Protein AF-A0A3P3R044-F1 (afdb_monomer_lite)

Organism: NCBI:txid2490855

Radius of gyration: 15.65 Å; chains: 1; bounding box: 38×31×40 Å

Foldseek 3Di:
DADDPVLLVVLVVLLVVLVVCLVVVVNVVSVVSLVVSQVSPPPGLLQHPVSLVSLVVQLVSCVVVLNLVSVVVSLVSNVSSCVNVVPQVLVSLQSVLVSCVSVVVLVSSLVSVVVSLVPPVRNCVSCPPDDVVSVVSNVVVD

Sequence (142 aa):
MLLDEERYASVIEYGKDAVIKINEGNLKEGFEIADKGWDAFPESGANWNQGYGYAKNFFKKALENNDLVNAKIWLERMTENNDNLHLFDEELEHMKAKYAYENGELDKAFEIWRKLVKIKAVSYRYFDNDDPKYKEFYKSRK

Secondary structure (DSSP, 8-state):
----HHHHHHHHHHHHHHHHHHHTT-HHHHHHHHHHHHHTSTT-GGGSHHHHHHHHHHHHHHHHTT-HHHHHHHHHHHHHHHHHH-S-HHHHHHHHHHHHHHTT-HHHHHHHHHHHTTSTTTTTHHHHTS-HHHHHHHHHT-

Structure (mmCIF, N/CA/C/O backbone):
data_AF-A0A3P3R044-F1
#
_entry.id   AF-A0A3P3R044-F1
#
loop_
_atom_site.group_PDB
_atom_site.id
_atom_site.type_symbol
_atom_site.label_atom_id
_atom_site.label_alt_id
_atom_site.label_comp_id
_atom_site.label_asym_id
_atom_site.label_entity_id
_atom_site.label_seq_id
_atom_site.pdbx_PDB_ins_code
_atom_site.Cartn_x
_atom_site.Cartn_y
_atom_site.Cartn_z
_atom_site.occupancy
_atom_site.B_iso_or_equiv
_atom_site.auth_seq_id
_atom_site.auth_comp_id
_atom_site.auth_asym_id
_atom_site.auth_atom_id
_atom_site.pdbx_PDB_model_num
ATOM 1 N N . MET A 1 1 ? 15.815 -10.777 -1.310 1.00 80.12 1 MET A N 1
ATOM 2 C CA . MET A 1 1 ? 16.992 -10.421 -2.141 1.00 80.12 1 MET A CA 1
ATOM 3 C C . MET A 1 1 ? 16.990 -8.918 -2.414 1.00 80.12 1 MET A C 1
ATOM 5 O O . MET A 1 1 ? 15.941 -8.298 -2.241 1.00 80.12 1 MET A O 1
ATOM 9 N N . LEU A 1 2 ? 18.133 -8.335 -2.788 1.00 88.06 2 LEU A N 1
ATOM 10 C CA . LEU A 1 2 ? 18.260 -6.924 -3.180 1.00 88.06 2 LEU A CA 1
ATOM 11 C C . LEU A 1 2 ? 18.839 -6.842 -4.593 1.00 88.06 2 LEU A C 1
ATOM 13 O O . LEU A 1 2 ? 19.840 -7.498 -4.873 1.00 88.06 2 LEU A O 1
ATOM 17 N N . LEU A 1 3 ? 18.200 -6.057 -5.455 1.00 88.44 3 LEU A N 1
ATOM 18 C CA . LEU A 1 3 ? 18.750 -5.671 -6.746 1.00 88.44 3 LEU A CA 1
ATOM 19 C C . LEU A 1 3 ? 19.952 -4.763 -6.528 1.00 88.44 3 LEU A C 1
ATOM 21 O O . LEU A 1 3 ? 19.930 -3.908 -5.636 1.00 88.44 3 LEU A O 1
ATOM 25 N N . ASP A 1 4 ? 20.965 -4.943 -7.373 1.00 91.81 4 ASP A N 1
ATOM 26 C CA . ASP A 1 4 ? 22.069 -3.999 -7.478 1.00 91.81 4 ASP A CA 1
ATOM 27 C C . ASP A 1 4 ? 21.571 -2.609 -7.902 1.00 91.81 4 ASP A C 1
ATOM 29 O O . ASP A 1 4 ? 20.468 -2.441 -8.430 1.00 91.81 4 ASP A O 1
ATOM 33 N N . GLU A 1 5 ? 22.387 -1.596 -7.621 1.00 88.88 5 GLU A N 1
ATOM 34 C CA . GLU A 1 5 ? 22.003 -0.195 -7.784 1.00 88.88 5 GLU A CA 1
ATOM 35 C C . GLU A 1 5 ? 21.674 0.166 -9.235 1.00 88.88 5 GLU A C 1
ATOM 37 O O . GLU A 1 5 ? 20.726 0.912 -9.468 1.00 88.88 5 GLU A O 1
ATOM 42 N N . GLU A 1 6 ? 22.406 -0.380 -10.209 1.00 88.81 6 GLU A N 1
ATOM 43 C CA . GLU A 1 6 ? 22.213 -0.075 -11.629 1.00 88.81 6 GLU A CA 1
ATOM 44 C C . GLU A 1 6 ? 20.878 -0.630 -12.135 1.00 88.81 6 GLU A C 1
ATOM 46 O O . GLU A 1 6 ? 20.081 0.088 -12.744 1.00 88.81 6 GLU A O 1
ATOM 51 N N . ARG A 1 7 ? 20.581 -1.896 -11.820 1.00 88.00 7 ARG A N 1
ATOM 52 C CA . ARG A 1 7 ? 19.298 -2.514 -12.176 1.00 88.00 7 ARG A CA 1
ATOM 53 C C . ARG A 1 7 ? 18.138 -1.900 -11.417 1.00 88.00 7 ARG A C 1
ATOM 55 O O . ARG A 1 7 ? 17.049 -1.777 -11.965 1.00 88.00 7 ARG A O 1
ATOM 62 N N . TYR A 1 8 ? 18.349 -1.508 -10.166 1.00 91.25 8 TYR A N 1
ATOM 63 C CA . TYR A 1 8 ? 17.298 -0.849 -9.411 1.00 91.25 8 TYR A CA 1
ATOM 64 C C . TYR A 1 8 ? 17.032 0.576 -9.909 1.00 91.25 8 TYR A C 1
ATOM 66 O O . TYR A 1 8 ? 15.884 1.015 -9.908 1.00 91.25 8 TYR A O 1
ATOM 74 N N . ALA A 1 9 ? 18.053 1.289 -10.391 1.00 91.06 9 ALA A N 1
ATOM 75 C CA . ALA A 1 9 ? 17.882 2.621 -10.958 1.00 91.06 9 ALA A CA 1
ATOM 76 C C . ALA A 1 9 ? 16.908 2.613 -12.146 1.00 91.06 9 ALA A C 1
ATOM 78 O O . ALA A 1 9 ? 16.032 3.471 -12.204 1.00 91.06 9 ALA A O 1
ATOM 79 N N . SER A 1 10 ? 16.986 1.619 -13.037 1.00 88.50 10 SER A N 1
ATOM 80 C CA . SER A 1 10 ? 16.082 1.535 -14.195 1.00 88.50 10 SER A CA 1
ATOM 81 C C . SER A 1 10 ? 14.613 1.344 -13.791 1.00 88.50 10 SER A C 1
ATOM 83 O O . SER A 1 10 ? 13.731 2.003 -14.337 1.00 88.50 10 SER A O 1
ATOM 85 N N . VAL A 1 11 ? 14.350 0.516 -12.778 1.00 92.12 11 VAL A N 1
ATOM 86 C CA . VAL A 1 11 ? 13.023 0.352 -12.162 1.00 92.12 11 VAL A CA 1
ATOM 87 C C . VAL A 1 11 ? 12.533 1.666 -11.540 1.00 92.12 11 VAL A C 1
ATOM 89 O O . VAL A 1 11 ? 11.366 2.044 -11.672 1.00 92.12 11 VAL A O 1
ATOM 92 N N . ILE A 1 12 ? 13.426 2.375 -10.849 1.00 92.81 12 ILE A N 1
ATOM 93 C CA . ILE A 1 12 ? 13.102 3.625 -10.165 1.00 92.81 12 ILE A CA 1
ATOM 94 C C . ILE A 1 12 ? 12.786 4.759 -11.140 1.00 92.81 12 ILE A C 1
ATOM 96 O O . ILE A 1 12 ? 11.930 5.577 -10.808 1.00 92.81 12 ILE A O 1
ATOM 100 N N . GLU A 1 13 ? 13.395 4.810 -12.326 1.00 95.69 13 GLU A N 1
ATOM 101 C CA . GLU A 1 13 ? 13.046 5.820 -13.336 1.00 95.69 13 GLU A CA 1
ATOM 102 C C . GLU A 1 13 ? 11.570 5.717 -13.749 1.00 95.69 13 GLU A C 1
ATOM 104 O O . GLU A 1 13 ? 10.858 6.718 -13.681 1.00 95.69 13 GLU A O 1
ATOM 109 N N . TYR A 1 14 ? 11.051 4.506 -14.001 1.00 96.50 14 TYR A N 1
ATOM 110 C CA . TYR A 1 14 ? 9.604 4.315 -14.194 1.00 96.50 14 TYR A CA 1
ATOM 111 C C . TYR A 1 14 ? 8.801 4.816 -12.991 1.00 96.50 14 TYR A C 1
ATOM 113 O O . TYR A 1 14 ? 7.783 5.487 -13.142 1.00 96.50 14 TYR A O 1
ATOM 121 N N . GLY A 1 15 ? 9.264 4.513 -11.775 1.00 96.38 15 GLY A N 1
ATOM 122 C CA . GLY A 1 15 ? 8.611 4.975 -10.553 1.00 96.38 15 GLY A CA 1
ATOM 123 C C . GLY A 1 15 ? 8.533 6.504 -10.443 1.00 96.38 15 GLY A C 1
ATOM 124 O O . GLY A 1 15 ? 7.504 7.043 -10.033 1.00 96.38 15 GLY A O 1
ATOM 125 N N . LYS A 1 16 ? 9.599 7.214 -10.825 1.00 97.25 16 LYS A N 1
ATOM 126 C CA . LYS A 1 16 ? 9.651 8.682 -10.827 1.00 97.25 16 LYS A CA 1
ATOM 127 C C . LYS A 1 16 ? 8.702 9.267 -11.867 1.00 97.25 16 LYS A C 1
ATOM 129 O O . LYS A 1 16 ? 7.898 10.130 -11.515 1.00 97.25 16 LYS A O 1
ATOM 134 N N . ASP A 1 17 ? 8.751 8.762 -13.096 1.00 97.81 17 ASP A N 1
ATOM 135 C CA . ASP A 1 17 ? 7.886 9.215 -14.188 1.00 97.81 17 ASP A CA 1
ATOM 136 C C . ASP A 1 17 ? 6.406 9.013 -13.845 1.00 97.81 17 ASP A C 1
ATOM 138 O O . ASP A 1 17 ? 5.591 9.925 -14.000 1.00 97.81 17 ASP A O 1
ATOM 142 N N . ALA A 1 18 ? 6.066 7.853 -13.279 1.00 98.12 18 ALA A N 1
ATOM 143 C CA . ALA A 1 18 ? 4.724 7.561 -12.792 1.00 98.12 18 ALA A CA 1
ATOM 144 C C . ALA A 1 18 ? 4.254 8.579 -11.743 1.00 98.12 18 ALA A C 1
ATOM 146 O O . ALA A 1 18 ? 3.144 9.104 -11.834 1.00 98.12 18 ALA A O 1
ATOM 147 N N . VAL A 1 19 ? 5.098 8.897 -10.754 1.00 97.69 19 VAL A N 1
ATOM 148 C CA . VAL A 1 19 ? 4.768 9.879 -9.709 1.00 97.69 19 VAL A CA 1
ATOM 149 C C . VAL A 1 19 ? 4.572 11.278 -10.292 1.00 97.69 19 VAL A C 1
ATOM 151 O O . VAL A 1 19 ? 3.648 11.971 -9.865 1.00 97.69 19 VAL A O 1
ATOM 154 N N . ILE A 1 20 ? 5.388 11.693 -11.267 1.00 98.12 20 ILE A N 1
ATOM 155 C CA . ILE A 1 20 ? 5.216 12.979 -11.962 1.00 98.12 20 ILE A CA 1
ATOM 156 C C . ILE A 1 20 ? 3.830 13.033 -12.609 1.00 98.12 20 ILE A C 1
ATOM 158 O O . ILE A 1 20 ? 3.057 13.943 -12.313 1.00 98.12 20 ILE A O 1
ATOM 162 N N . LYS A 1 21 ? 3.469 12.014 -13.395 1.00 98.00 21 LYS A N 1
ATOM 163 C CA . LYS A 1 21 ? 2.161 11.944 -14.061 1.00 98.00 21 LYS A CA 1
ATOM 164 C C . LYS A 1 21 ? 0.991 11.941 -13.082 1.00 98.00 21 LYS A C 1
ATOM 166 O O . LYS A 1 21 ? 0.023 12.667 -13.295 1.00 98.00 21 LYS A O 1
ATOM 171 N N . ILE A 1 22 ? 1.085 11.184 -11.988 1.00 97.88 22 ILE A N 1
ATOM 172 C CA . ILE A 1 22 ? 0.056 11.175 -10.937 1.00 97.88 22 ILE A CA 1
ATOM 173 C C . ILE A 1 22 ? -0.108 12.573 -10.332 1.00 97.88 22 ILE A C 1
ATOM 175 O O . ILE A 1 22 ? -1.232 13.048 -10.190 1.00 97.88 22 ILE A O 1
ATOM 179 N N . ASN A 1 23 ? 0.996 13.254 -10.014 1.00 95.88 23 ASN A N 1
ATOM 180 C CA . ASN A 1 23 ? 0.959 14.590 -9.415 1.00 95.88 23 ASN A CA 1
ATOM 181 C C . ASN A 1 23 ? 0.429 15.666 -10.384 1.00 95.88 23 ASN A C 1
ATOM 183 O O . ASN A 1 23 ? -0.111 16.673 -9.934 1.00 95.88 23 ASN A O 1
ATOM 187 N N . GLU A 1 24 ? 0.544 15.453 -11.696 1.00 9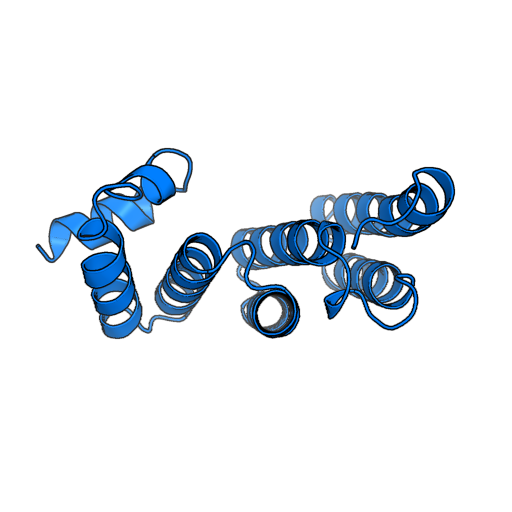6.75 24 GLU A N 1
ATOM 188 C CA . GLU A 1 24 ? -0.081 16.287 -12.734 1.00 96.75 24 GLU A CA 1
ATOM 189 C C . GLU A 1 24 ? -1.583 15.996 -12.926 1.00 96.75 24 GLU A C 1
ATOM 191 O O . GLU A 1 24 ? -2.242 16.650 -13.732 1.00 96.75 24 GLU A O 1
ATOM 196 N N . GLY A 1 25 ? -2.142 15.016 -12.205 1.00 95.56 25 GLY A N 1
ATOM 197 C CA . GLY A 1 25 ? -3.532 14.572 -12.343 1.00 95.56 25 GLY A CA 1
ATOM 198 C C . GLY A 1 25 ? -3.754 13.542 -13.457 1.00 95.56 25 GLY A C 1
ATOM 199 O O . GLY A 1 25 ? -4.877 13.074 -13.649 1.00 95.56 25 GLY A O 1
ATOM 200 N N . ASN A 1 26 ? -2.697 13.124 -14.158 1.00 97.25 26 ASN A N 1
ATOM 201 C CA . ASN A 1 26 ? -2.740 12.105 -15.208 1.00 97.25 26 ASN A CA 1
ATOM 202 C C . ASN A 1 26 ? -2.717 10.691 -14.597 1.00 97.25 26 ASN A C 1
ATOM 204 O O . ASN A 1 26 ? -1.822 9.893 -14.873 1.00 97.25 26 ASN A O 1
ATOM 208 N N . LEU A 1 27 ? -3.702 10.377 -13.745 1.00 96.31 27 LEU A N 1
ATOM 209 C CA . LEU A 1 27 ? -3.710 9.168 -12.904 1.00 96.31 27 LEU A CA 1
ATOM 210 C C . LEU A 1 27 ? -3.586 7.871 -13.708 1.00 96.31 27 LEU A C 1
ATOM 212 O O . LEU A 1 27 ? -2.769 7.020 -13.370 1.00 96.31 27 LEU A O 1
ATOM 216 N N . LYS A 1 28 ? -4.365 7.735 -14.789 1.00 97.56 28 LYS A N 1
ATOM 217 C CA . LYS A 1 28 ? -4.339 6.537 -15.638 1.00 97.56 28 LYS A CA 1
ATOM 218 C C . LYS A 1 28 ? -2.944 6.295 -16.219 1.00 97.56 28 LYS A C 1
ATOM 220 O O . LYS A 1 28 ? -2.397 5.214 -16.049 1.00 97.56 28 LYS A O 1
ATOM 225 N N . GLU A 1 29 ? -2.369 7.311 -16.863 1.00 98.00 29 GLU A N 1
ATOM 226 C CA . GLU A 1 29 ? -1.029 7.221 -17.455 1.00 98.00 29 GLU A CA 1
ATOM 227 C C . GLU A 1 29 ? 0.023 6.937 -16.375 1.00 98.00 29 GLU A C 1
ATOM 229 O O . GLU A 1 29 ? 0.892 6.089 -16.553 1.00 98.00 29 GLU A O 1
ATOM 234 N N . GLY A 1 30 ? -0.080 7.603 -15.223 1.00 98.44 30 GLY A N 1
ATOM 235 C CA . GLY A 1 30 ? 0.845 7.406 -14.117 1.00 98.44 30 GLY A CA 1
ATOM 236 C C . GLY A 1 30 ? 0.833 5.982 -13.560 1.00 98.44 30 GLY A C 1
ATOM 237 O O . GLY A 1 30 ? 1.900 5.398 -13.382 1.00 98.44 30 GLY A O 1
ATOM 238 N N . PHE A 1 31 ? -0.340 5.380 -13.342 1.00 98.38 31 PHE A N 1
ATOM 239 C CA . PHE A 1 31 ? -0.418 3.987 -12.889 1.00 98.38 31 PHE A CA 1
ATOM 240 C C . PHE A 1 31 ? -0.003 2.980 -13.972 1.00 98.38 31 PHE A C 1
ATOM 242 O O . PHE A 1 31 ? 0.672 2.009 -13.644 1.00 98.38 31 PHE A O 1
ATOM 249 N N . GLU A 1 32 ? -0.277 3.246 -15.254 1.00 98.25 32 GLU A N 1
ATOM 250 C CA . GLU A 1 32 ? 0.239 2.423 -16.362 1.00 98.25 32 GLU A CA 1
ATOM 251 C C . GLU A 1 32 ? 1.779 2.442 -16.435 1.00 98.25 32 GLU A C 1
ATOM 253 O O . GLU A 1 32 ? 2.405 1.436 -16.770 1.00 98.25 32 GLU A O 1
ATOM 258 N N . ILE A 1 33 ? 2.422 3.572 -16.119 1.00 98.25 33 ILE A N 1
ATOM 259 C CA . ILE A 1 33 ? 3.889 3.652 -16.016 1.00 98.25 33 ILE A CA 1
ATOM 260 C C . ILE A 1 33 ? 4.384 2.906 -14.770 1.00 98.25 33 ILE A C 1
ATOM 262 O O . ILE A 1 33 ? 5.393 2.201 -14.841 1.00 98.25 33 ILE A O 1
ATOM 266 N N . ALA A 1 34 ? 3.676 3.022 -13.646 1.00 98.06 34 ALA A N 1
ATOM 267 C CA . ALA A 1 34 ? 4.020 2.304 -12.423 1.00 98.06 34 ALA A CA 1
ATOM 268 C C . ALA A 1 34 ? 3.977 0.778 -12.623 1.00 98.06 34 ALA A C 1
ATOM 270 O O . ALA A 1 34 ? 4.867 0.070 -12.155 1.00 98.06 34 ALA A O 1
ATOM 271 N N . ASP A 1 35 ? 2.995 0.269 -13.371 1.00 97.62 35 ASP A N 1
ATOM 272 C CA . ASP A 1 35 ? 2.924 -1.145 -13.753 1.00 97.62 35 ASP A CA 1
ATOM 273 C C . ASP A 1 35 ? 4.160 -1.584 -14.546 1.00 97.62 35 ASP A C 1
ATOM 275 O O . ASP A 1 35 ? 4.779 -2.591 -14.212 1.00 97.62 35 ASP A O 1
ATOM 279 N N . LYS A 1 36 ? 4.605 -0.780 -15.522 1.00 96.75 36 LYS A N 1
ATOM 280 C CA . LYS A 1 36 ? 5.840 -1.073 -16.274 1.00 96.75 36 LYS A CA 1
ATOM 281 C C . LYS A 1 36 ? 7.067 -1.140 -15.369 1.00 96.75 36 LYS A C 1
ATOM 283 O O . LYS A 1 36 ? 7.937 -1.978 -15.588 1.00 96.75 36 LYS A O 1
ATOM 288 N N . GLY A 1 37 ? 7.149 -0.276 -14.358 1.00 96.25 37 GLY A N 1
ATOM 289 C CA . GLY A 1 37 ? 8.239 -0.326 -13.386 1.00 96.25 37 GLY A CA 1
ATOM 290 C C . GLY A 1 37 ? 8.177 -1.560 -12.485 1.00 96.25 37 GLY A C 1
ATOM 291 O O . GLY A 1 37 ? 9.218 -2.141 -12.191 1.00 96.25 37 GLY A O 1
ATOM 292 N N . TRP A 1 38 ? 6.979 -2.011 -12.101 1.00 96.75 38 TRP A N 1
ATOM 293 C CA . TRP A 1 38 ? 6.800 -3.284 -11.395 1.00 96.75 38 TRP A CA 1
ATOM 294 C C . TRP A 1 38 ? 7.239 -4.487 -12.245 1.00 96.75 38 TRP A C 1
ATOM 296 O O . TRP A 1 38 ? 7.955 -5.361 -11.756 1.00 96.75 38 TRP A O 1
ATOM 306 N N . ASP A 1 39 ? 6.879 -4.496 -13.526 1.00 94.94 39 ASP A N 1
ATOM 307 C CA . ASP A 1 39 ? 7.238 -5.567 -14.463 1.00 94.94 39 ASP A CA 1
ATOM 308 C C . ASP A 1 39 ? 8.729 -5.557 -14.844 1.00 94.94 39 ASP A C 1
ATOM 310 O O . ASP A 1 39 ? 9.269 -6.565 -15.299 1.00 94.94 39 ASP A O 1
ATOM 314 N N . ALA A 1 40 ? 9.420 -4.433 -14.635 1.00 94.88 40 ALA A N 1
ATOM 315 C CA . ALA A 1 40 ? 10.855 -4.307 -14.875 1.00 94.88 40 ALA A CA 1
ATOM 316 C C . ALA A 1 40 ? 11.721 -4.974 -13.788 1.00 94.88 40 ALA A C 1
ATOM 318 O O . ALA A 1 40 ? 12.926 -5.152 -13.992 1.00 94.88 40 ALA A O 1
ATOM 319 N N . PHE A 1 41 ? 11.147 -5.371 -12.646 1.00 94.31 41 PHE A N 1
ATOM 320 C CA . PHE A 1 41 ? 11.866 -6.188 -11.670 1.00 94.31 41 PHE A CA 1
ATOM 321 C C . PHE A 1 41 ? 12.146 -7.591 -12.249 1.00 94.31 41 PHE A C 1
ATOM 323 O O . PHE A 1 41 ? 11.217 -8.265 -12.702 1.00 94.31 41 PHE A O 1
ATOM 330 N N . PRO A 1 42 ? 13.393 -8.096 -12.185 1.00 91.19 42 PRO A N 1
ATOM 331 C CA . PRO A 1 42 ? 13.711 -9.451 -12.631 1.00 91.19 42 PRO A CA 1
ATOM 332 C C . PRO A 1 42 ? 12.874 -10.501 -11.895 1.00 91.19 42 PRO A C 1
ATOM 334 O O . PRO A 1 42 ? 12.755 -10.438 -10.678 1.00 91.19 42 PRO A O 1
ATOM 337 N N . GLU A 1 43 ? 12.325 -11.486 -12.606 1.00 84.81 43 GLU A N 1
ATOM 338 C CA . GLU A 1 43 ? 11.597 -12.616 -11.997 1.00 84.81 43 GLU A CA 1
ATOM 339 C C . GLU A 1 43 ? 10.394 -12.224 -11.103 1.00 84.81 43 GLU A C 1
ATOM 341 O O . GLU A 1 43 ? 9.954 -13.052 -10.311 1.00 84.81 43 GLU A O 1
ATOM 346 N N . SER A 1 44 ? 9.833 -11.012 -11.260 1.00 88.75 44 SER A N 1
ATOM 347 C CA . SER A 1 44 ? 8.767 -10.373 -10.453 1.00 88.75 44 SER A CA 1
ATOM 348 C C . SER A 1 44 ? 9.253 -9.498 -9.295 1.00 88.75 44 SER A C 1
ATOM 350 O O . SER A 1 44 ? 10.081 -9.897 -8.473 1.00 88.75 44 SER A O 1
ATOM 352 N N . GLY A 1 45 ? 8.626 -8.323 -9.151 1.00 89.56 45 GLY A N 1
ATOM 353 C CA . GLY A 1 45 ? 8.802 -7.427 -8.005 1.00 89.56 45 GLY A CA 1
ATOM 354 C C . GLY A 1 45 ? 8.481 -8.081 -6.658 1.00 89.56 45 GLY A C 1
ATOM 355 O O . GLY A 1 45 ? 9.032 -7.671 -5.637 1.00 89.56 45 GLY A O 1
ATOM 356 N N . ALA A 1 46 ? 7.676 -9.147 -6.629 1.00 93.75 46 ALA A N 1
ATOM 357 C CA . ALA A 1 46 ? 7.363 -9.894 -5.410 1.00 93.75 46 ALA A CA 1
ATOM 358 C C . ALA A 1 46 ? 8.593 -10.567 -4.761 1.00 93.75 46 ALA A C 1
ATOM 360 O O . ALA A 1 46 ? 8.608 -10.807 -3.559 1.00 93.75 46 ALA A O 1
ATOM 361 N N . ASN A 1 47 ? 9.658 -10.826 -5.521 1.00 93.75 47 ASN A N 1
ATOM 362 C CA . ASN A 1 47 ? 10.834 -11.557 -5.029 1.00 93.75 47 ASN A CA 1
ATOM 363 C C . ASN A 1 47 ? 11.948 -10.648 -4.476 1.00 93.75 47 ASN A C 1
ATOM 365 O O . ASN A 1 47 ? 12.974 -11.119 -3.963 1.00 93.75 47 ASN A O 1
ATOM 369 N N . TRP A 1 48 ? 11.746 -9.330 -4.528 1.00 94.94 48 TRP A N 1
ATOM 370 C CA . TRP A 1 48 ? 12.739 -8.335 -4.130 1.00 94.94 48 TRP A CA 1
ATOM 371 C C . TRP A 1 48 ? 12.245 -7.496 -2.964 1.00 94.94 48 TRP A C 1
ATOM 373 O O . TRP A 1 48 ? 11.132 -6.982 -2.983 1.00 94.94 48 TRP A O 1
ATOM 383 N N . ASN A 1 49 ? 13.108 -7.269 -1.973 1.00 93.81 49 ASN A N 1
ATOM 384 C CA . ASN A 1 49 ? 12.780 -6.411 -0.829 1.00 93.81 49 ASN A CA 1
ATOM 385 C C . ASN A 1 49 ? 12.381 -4.993 -1.295 1.00 93.81 49 ASN A C 1
ATOM 387 O O . ASN A 1 49 ? 11.409 -4.406 -0.826 1.00 93.81 49 ASN A O 1
ATOM 391 N N . GLN A 1 50 ? 13.076 -4.475 -2.310 1.00 95.19 50 GLN A N 1
ATOM 392 C CA . GLN A 1 50 ? 12.742 -3.192 -2.931 1.00 95.19 50 GLN A CA 1
ATOM 393 C C . GLN A 1 50 ? 11.346 -3.164 -3.576 1.00 95.19 50 GLN A C 1
ATOM 395 O O . GLN A 1 50 ? 10.720 -2.105 -3.608 1.00 95.19 50 GLN A O 1
ATOM 400 N N . GLY A 1 51 ? 10.837 -4.307 -4.049 1.00 96.81 51 GLY A N 1
ATOM 401 C CA . GLY A 1 51 ? 9.504 -4.408 -4.636 1.00 96.81 51 GLY A CA 1
ATOM 402 C C . GLY A 1 51 ? 8.410 -4.032 -3.641 1.00 96.81 51 GLY A C 1
ATOM 403 O O . GLY A 1 51 ? 7.519 -3.258 -3.981 1.00 96.81 51 GLY A O 1
ATOM 404 N N . TYR A 1 52 ? 8.528 -4.448 -2.376 1.00 97.50 52 TYR A N 1
ATOM 405 C CA . TYR A 1 52 ? 7.590 -4.025 -1.334 1.00 97.50 52 TYR A CA 1
ATOM 406 C C . TYR A 1 52 ? 7.542 -2.498 -1.194 1.00 97.50 52 TYR A C 1
ATOM 408 O O . TYR A 1 52 ? 6.468 -1.899 -1.133 1.00 97.50 52 TYR A O 1
ATOM 416 N N . GLY A 1 53 ? 8.711 -1.849 -1.179 1.00 96.56 53 GLY A N 1
ATOM 417 C CA . GLY A 1 53 ? 8.819 -0.390 -1.118 1.00 96.56 53 GLY A CA 1
ATOM 418 C C . GLY A 1 53 ? 8.182 0.299 -2.325 1.00 96.56 53 GLY A C 1
ATOM 419 O O . GLY A 1 53 ? 7.450 1.276 -2.154 1.00 96.56 53 GLY A O 1
ATOM 420 N N . TYR A 1 54 ? 8.412 -0.244 -3.522 1.00 97.69 54 TYR A N 1
ATOM 421 C CA . TYR A 1 54 ? 7.818 0.237 -4.767 1.00 97.69 54 TYR A CA 1
ATOM 422 C C . TYR A 1 54 ? 6.286 0.134 -4.729 1.00 97.69 54 TYR A C 1
ATOM 424 O O . TYR A 1 54 ? 5.592 1.140 -4.875 1.00 97.69 54 TYR A O 1
ATOM 432 N N . ALA A 1 55 ? 5.752 -1.052 -4.426 1.00 98.38 55 ALA A N 1
ATOM 433 C CA . ALA A 1 55 ? 4.313 -1.285 -4.344 1.00 98.38 55 ALA A CA 1
ATOM 434 C C . ALA A 1 55 ? 3.649 -0.433 -3.251 1.00 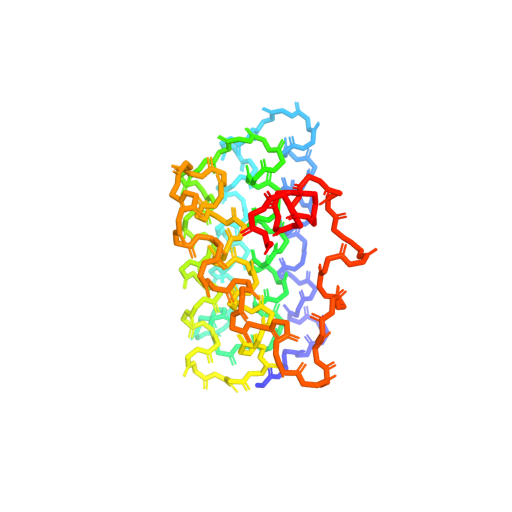98.38 55 ALA A C 1
ATOM 436 O O . ALA A 1 55 ? 2.614 0.188 -3.490 1.00 98.38 55 ALA A O 1
ATOM 437 N N . LYS A 1 56 ? 4.285 -0.302 -2.078 1.00 98.25 56 LYS A N 1
ATOM 438 C CA . LYS A 1 56 ? 3.810 0.564 -0.989 1.00 98.25 56 LYS A CA 1
ATOM 439 C C . LYS A 1 56 ? 3.678 2.023 -1.415 1.00 98.25 56 LYS A C 1
ATOM 441 O O . LYS A 1 56 ? 2.738 2.694 -0.987 1.00 98.25 56 LYS A O 1
ATOM 446 N N . ASN A 1 57 ? 4.606 2.535 -2.221 1.00 97.81 57 ASN A N 1
ATOM 447 C CA . ASN A 1 57 ? 4.534 3.911 -2.705 1.00 97.81 57 ASN A CA 1
ATOM 448 C C . ASN A 1 57 ? 3.275 4.135 -3.558 1.00 97.81 57 ASN A C 1
ATOM 450 O O . ASN A 1 57 ? 2.525 5.081 -3.317 1.00 97.81 57 ASN A O 1
ATOM 454 N N . PHE A 1 58 ? 3.000 3.227 -4.496 1.00 98.50 58 PHE A N 1
ATOM 455 C CA . PHE A 1 58 ? 1.839 3.347 -5.379 1.00 98.50 58 PHE A CA 1
ATOM 456 C C . PHE A 1 58 ? 0.513 3.012 -4.698 1.00 98.50 58 PHE A C 1
ATOM 458 O O . PHE A 1 58 ? -0.490 3.660 -4.992 1.00 98.50 58 PHE A O 1
ATOM 465 N N . PHE A 1 59 ? 0.513 2.122 -3.703 1.00 98.69 59 PHE A N 1
ATOM 466 C CA . PHE A 1 59 ? -0.622 1.944 -2.799 1.00 98.69 59 PHE A CA 1
ATOM 467 C C . PHE A 1 59 ? -1.015 3.263 -2.120 1.00 98.69 59 PHE A C 1
ATOM 469 O O . PHE A 1 59 ? -2.176 3.669 -2.167 1.00 98.69 59 PHE A O 1
ATOM 476 N N . LYS A 1 60 ? -0.043 3.971 -1.526 1.00 97.81 60 LYS A N 1
ATOM 477 C CA . LYS A 1 60 ? -0.296 5.264 -0.871 1.00 97.81 60 LYS A CA 1
ATOM 478 C C . LYS A 1 60 ? -0.800 6.310 -1.860 1.00 97.81 60 LYS A C 1
ATOM 480 O O . LYS A 1 60 ? -1.792 6.968 -1.571 1.00 97.81 60 LYS A O 1
ATOM 485 N N . LYS A 1 61 ? -0.176 6.411 -3.039 1.00 97.88 61 LYS A N 1
ATOM 486 C CA . LYS A 1 61 ? -0.612 7.331 -4.100 1.00 97.88 61 LYS A CA 1
ATOM 487 C C . LYS A 1 61 ? -2.041 7.058 -4.563 1.00 97.88 61 LYS A C 1
ATOM 489 O O . LYS A 1 61 ? -2.783 8.004 -4.813 1.00 97.88 61 LYS A O 1
ATOM 494 N N . ALA A 1 62 ? -2.441 5.793 -4.646 1.00 98.44 62 ALA A N 1
ATOM 495 C CA . ALA A 1 62 ? -3.807 5.425 -4.988 1.00 98.44 62 ALA A CA 1
ATOM 496 C C . ALA A 1 62 ? -4.800 5.855 -3.897 1.00 98.44 62 ALA A C 1
ATOM 498 O O . ALA A 1 62 ? -5.802 6.493 -4.211 1.00 98.44 62 ALA A O 1
ATOM 499 N N . LEU A 1 63 ? -4.487 5.615 -2.616 1.00 97.88 63 LEU A N 1
ATOM 500 C CA . LEU A 1 63 ? -5.323 6.090 -1.505 1.00 97.88 63 LEU A CA 1
ATOM 501 C C . LEU A 1 63 ? -5.428 7.622 -1.452 1.00 97.88 63 LEU A C 1
ATOM 503 O O . LEU A 1 63 ? -6.524 8.143 -1.274 1.00 97.88 63 LEU A O 1
ATOM 507 N N . GLU A 1 64 ? -4.322 8.347 -1.653 1.00 96.06 64 GLU A N 1
ATOM 508 C CA . GLU A 1 64 ? -4.298 9.822 -1.707 1.00 96.06 64 GLU A CA 1
ATOM 509 C C . GLU A 1 64 ? -5.251 10.389 -2.774 1.00 96.06 64 GLU A C 1
ATOM 511 O O . GLU A 1 64 ? -5.792 11.479 -2.603 1.00 96.06 64 GLU A O 1
ATOM 516 N N . ASN A 1 65 ? -5.480 9.640 -3.855 1.00 97.00 65 ASN A N 1
ATOM 517 C CA . ASN A 1 65 ? -6.354 10.022 -4.964 1.00 97.00 65 ASN A CA 1
ATOM 518 C C . ASN A 1 65 ? -7.739 9.353 -4.911 1.00 97.00 65 ASN A C 1
ATOM 520 O O . ASN A 1 65 ? -8.500 9.459 -5.871 1.00 97.00 65 ASN A O 1
ATOM 524 N N . ASN A 1 66 ? -8.088 8.681 -3.806 1.00 96.62 66 ASN A N 1
ATOM 525 C CA . ASN A 1 66 ? -9.324 7.901 -3.649 1.00 96.62 66 ASN A CA 1
ATOM 526 C C . ASN A 1 66 ? -9.524 6.818 -4.733 1.00 96.62 66 ASN A C 1
ATOM 528 O O . ASN A 1 66 ? -10.650 6.404 -5.014 1.00 96.62 66 ASN A O 1
ATOM 532 N N . ASP A 1 67 ? -8.440 6.337 -5.341 1.00 97.94 67 ASP A N 1
ATOM 533 C CA . ASP A 1 67 ? -8.469 5.280 -6.347 1.00 97.94 67 ASP A CA 1
ATOM 534 C C . ASP A 1 67 ? -8.389 3.908 -5.666 1.00 97.94 67 ASP A C 1
ATOM 536 O O . ASP A 1 67 ? -7.334 3.277 -5.558 1.00 97.94 67 ASP A O 1
ATOM 540 N N . LEU A 1 68 ? -9.534 3.444 -5.162 1.00 98.19 68 LEU A N 1
ATOM 541 C CA . LEU A 1 68 ? -9.627 2.166 -4.450 1.00 98.19 68 LEU A CA 1
ATOM 542 C C . LEU A 1 68 ? -9.353 0.949 -5.347 1.00 98.19 68 LEU A C 1
ATOM 544 O O . LEU A 1 68 ? -9.017 -0.118 -4.828 1.00 98.19 68 LEU A O 1
ATOM 548 N N . VAL A 1 69 ? -9.475 1.093 -6.670 1.00 98.12 69 VAL A N 1
ATOM 549 C CA . VAL A 1 69 ? -9.170 0.018 -7.623 1.00 98.12 69 VAL A CA 1
ATOM 550 C C . VAL A 1 69 ? -7.663 -0.193 -7.673 1.00 98.12 69 VAL A C 1
ATOM 552 O O . VAL A 1 69 ? -7.192 -1.294 -7.383 1.00 98.12 69 VAL A O 1
ATOM 555 N N . ASN A 1 70 ? -6.896 0.867 -7.941 1.00 98.44 70 ASN A N 1
ATOM 556 C CA . ASN A 1 70 ? -5.438 0.775 -7.946 1.00 98.44 70 ASN A CA 1
ATOM 557 C C . ASN A 1 70 ? -4.880 0.483 -6.551 1.00 98.44 70 ASN A C 1
ATOM 559 O O . ASN A 1 70 ? -3.948 -0.309 -6.418 1.00 98.44 70 ASN A O 1
ATOM 563 N N . ALA A 1 71 ? -5.473 1.034 -5.488 1.00 98.75 71 ALA A N 1
ATOM 564 C CA . ALA A 1 71 ? -5.035 0.730 -4.129 1.00 98.75 71 ALA A CA 1
ATOM 565 C C . ALA A 1 71 ? -5.137 -0.771 -3.823 1.00 98.75 71 ALA A C 1
ATOM 567 O O . ALA A 1 71 ? -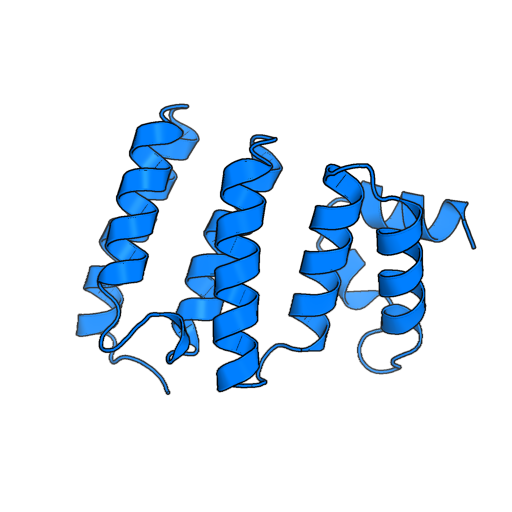4.226 -1.340 -3.224 1.00 98.75 71 ALA A O 1
ATOM 568 N N . LYS A 1 72 ? -6.198 -1.444 -4.281 1.00 98.69 72 LYS A N 1
ATOM 569 C CA . LYS A 1 72 ? -6.328 -2.892 -4.106 1.00 98.69 72 LYS A CA 1
ATOM 570 C C . LYS A 1 72 ? -5.227 -3.660 -4.837 1.00 98.69 72 LYS A C 1
ATOM 572 O O . LYS A 1 72 ? -4.591 -4.512 -4.225 1.00 98.69 72 LYS A O 1
ATOM 577 N N . ILE A 1 73 ? -4.969 -3.317 -6.100 1.00 98.56 73 ILE A N 1
ATOM 578 C CA . ILE A 1 73 ? -3.938 -3.962 -6.931 1.00 98.56 73 ILE A CA 1
ATOM 579 C C . ILE A 1 73 ? -2.564 -3.861 -6.259 1.00 98.56 73 ILE A C 1
ATOM 581 O O . ILE A 1 73 ? -1.852 -4.853 -6.102 1.00 98.56 73 ILE A O 1
ATOM 585 N N . TRP A 1 74 ? -2.187 -2.664 -5.806 1.00 98.75 74 TRP A N 1
ATOM 586 C CA . TRP A 1 74 ? -0.891 -2.464 -5.160 1.00 98.75 74 TRP A CA 1
ATOM 587 C C . TRP A 1 74 ? -0.803 -3.134 -3.786 1.00 98.75 74 TRP A C 1
ATOM 589 O O . TRP A 1 74 ? 0.259 -3.645 -3.436 1.00 98.75 74 TRP A O 1
ATOM 599 N N . LEU A 1 75 ? -1.904 -3.209 -3.034 1.00 98.81 75 LEU A N 1
ATOM 600 C CA . LEU A 1 75 ? -1.954 -3.967 -1.781 1.00 98.81 75 LEU A CA 1
ATOM 601 C C . LEU A 1 75 ? -1.802 -5.481 -2.008 1.00 98.81 75 LEU A C 1
ATOM 603 O O . LEU A 1 75 ? -1.146 -6.156 -1.211 1.00 98.81 75 LEU A O 1
ATOM 607 N N . GLU A 1 76 ? -2.373 -6.022 -3.085 1.00 98.56 76 GLU A N 1
ATOM 608 C CA . GLU A 1 76 ? -2.196 -7.426 -3.479 1.00 98.56 76 GLU A CA 1
ATOM 609 C C . GLU A 1 76 ? -0.731 -7.715 -3.828 1.00 98.56 76 GLU A C 1
ATOM 611 O O . GLU A 1 76 ? -0.172 -8.681 -3.318 1.00 98.56 76 GLU A O 1
ATOM 616 N N . ARG A 1 77 ? -0.055 -6.820 -4.561 1.00 98.44 77 ARG A N 1
ATOM 617 C CA . ARG A 1 77 ? 1.392 -6.927 -4.838 1.00 98.44 77 ARG A CA 1
ATOM 618 C C . ARG A 1 77 ? 2.255 -6.858 -3.576 1.00 98.44 77 ARG A C 1
ATOM 620 O O . ARG A 1 77 ? 3.237 -7.588 -3.456 1.00 98.44 77 ARG A O 1
ATOM 627 N N . MET A 1 78 ? 1.901 -5.998 -2.617 1.00 98.44 78 MET A N 1
ATOM 628 C CA . MET A 1 78 ? 2.562 -5.971 -1.304 1.00 98.44 78 MET A CA 1
ATOM 629 C C . MET A 1 78 ? 2.349 -7.279 -0.537 1.00 98.44 78 MET A C 1
ATOM 631 O O . MET A 1 78 ? 3.269 -7.746 0.130 1.00 98.44 78 MET A O 1
ATOM 635 N N . THR A 1 79 ? 1.147 -7.855 -0.633 1.00 98.31 79 THR A N 1
ATOM 636 C CA . THR A 1 79 ? 0.805 -9.132 0.003 1.00 98.31 79 THR A CA 1
ATOM 637 C C . THR A 1 79 ? 1.613 -10.266 -0.609 1.00 98.31 79 THR A C 1
ATOM 639 O O . THR A 1 79 ? 2.314 -10.944 0.125 1.00 98.31 79 THR A O 1
ATOM 642 N N . GLU A 1 80 ? 1.624 -10.394 -1.936 1.00 97.69 80 GLU A N 1
ATOM 643 C CA . GLU A 1 80 ? 2.418 -11.400 -2.650 1.00 97.69 80 GLU A CA 1
ATOM 644 C C . GLU A 1 80 ? 3.914 -11.290 -2.315 1.00 97.69 80 GLU A C 1
ATOM 646 O O . GLU A 1 80 ? 4.567 -12.285 -2.007 1.00 97.69 80 GLU A O 1
ATOM 651 N N . ASN A 1 81 ? 4.462 -10.070 -2.310 1.00 97.56 81 ASN A N 1
ATOM 652 C CA . ASN A 1 81 ? 5.861 -9.853 -1.947 1.00 97.56 81 ASN A CA 1
ATOM 653 C C . ASN A 1 81 ? 6.163 -10.323 -0.519 1.00 97.56 81 ASN A C 1
ATOM 655 O O . ASN A 1 81 ? 7.162 -10.998 -0.262 1.00 97.56 81 ASN A O 1
ATOM 659 N N . ASN A 1 82 ? 5.294 -9.964 0.421 1.00 97.12 82 ASN A N 1
ATOM 660 C CA . ASN A 1 82 ? 5.506 -10.285 1.818 1.00 97.12 82 ASN A CA 1
ATOM 661 C C . ASN A 1 82 ? 5.193 -11.753 2.145 1.00 97.12 82 ASN A C 1
ATOM 663 O O . ASN A 1 82 ? 5.817 -12.293 3.047 1.00 97.12 82 ASN A O 1
ATOM 667 N N . ASP A 1 83 ? 4.311 -12.415 1.399 1.00 96.31 83 ASP A N 1
ATOM 668 C CA . ASP A 1 83 ? 4.102 -13.864 1.491 1.00 96.31 83 ASP A CA 1
ATOM 669 C C . ASP A 1 83 ? 5.350 -14.638 1.030 1.00 96.31 83 ASP A C 1
ATOM 671 O O . ASP A 1 83 ? 5.623 -15.729 1.522 1.00 96.31 83 ASP A O 1
ATOM 675 N N . ASN A 1 84 ? 6.150 -14.063 0.123 1.00 93.75 84 ASN A N 1
ATOM 676 C CA . ASN A 1 84 ? 7.411 -14.664 -0.313 1.00 93.75 84 ASN A CA 1
ATOM 677 C C . ASN A 1 84 ? 8.577 -14.369 0.642 1.00 93.75 84 ASN A C 1
ATOM 679 O O . ASN A 1 84 ? 9.465 -15.208 0.812 1.00 93.75 84 ASN A O 1
ATOM 683 N N . LEU A 1 85 ? 8.633 -13.162 1.217 1.00 94.50 85 LEU A N 1
ATOM 684 C CA . LEU A 1 85 ? 9.824 -12.672 1.925 1.00 94.50 85 LEU A CA 1
ATOM 685 C C . LEU A 1 85 ? 9.654 -12.518 3.443 1.00 94.50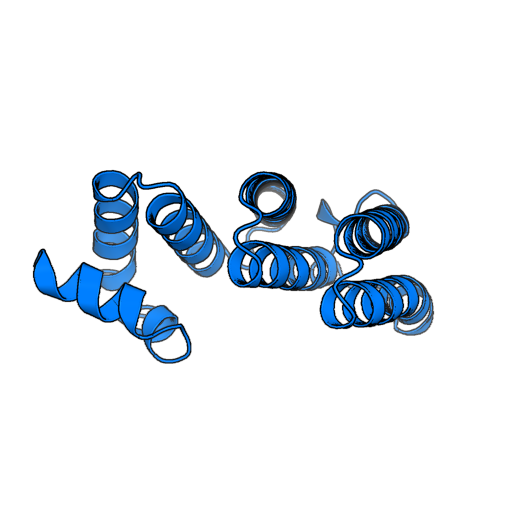 85 LEU A C 1
ATOM 687 O O . LEU A 1 85 ? 10.661 -12.543 4.150 1.00 94.50 85 LEU A O 1
ATOM 691 N N . HIS A 1 86 ? 8.426 -12.342 3.936 1.00 95.38 86 HIS A N 1
ATOM 692 C CA . HIS A 1 86 ? 8.078 -12.147 5.352 1.00 95.38 86 HIS A CA 1
ATOM 693 C C . HIS A 1 86 ? 8.910 -11.062 6.060 1.00 95.38 86 HIS A C 1
ATOM 695 O O . HIS A 1 86 ? 9.379 -11.235 7.185 1.00 95.38 86 HIS A O 1
ATOM 701 N N . LEU A 1 87 ? 9.148 -9.936 5.378 1.00 94.00 87 LEU A N 1
ATOM 702 C CA . LEU A 1 87 ? 9.984 -8.842 5.895 1.00 94.00 87 LEU A CA 1
ATOM 703 C C . LEU A 1 87 ? 9.174 -7.717 6.555 1.00 94.00 87 LEU A C 1
ATOM 705 O O . LEU A 1 87 ? 9.747 -6.896 7.272 1.00 94.00 87 LEU A O 1
ATOM 709 N N . PHE A 1 88 ? 7.866 -7.652 6.301 1.00 95.12 88 PHE A N 1
ATOM 710 C CA . PHE A 1 88 ? 7.012 -6.509 6.625 1.00 95.12 88 PHE A CA 1
ATOM 711 C C . PHE A 1 88 ? 5.626 -6.915 7.149 1.00 95.12 88 PHE A C 1
ATOM 713 O O . PHE A 1 88 ? 4.683 -6.142 6.992 1.00 95.12 88 PHE A O 1
ATOM 720 N N . ASP A 1 89 ? 5.490 -8.086 7.782 1.00 96.50 89 ASP A N 1
ATOM 721 C CA . ASP A 1 89 ? 4.206 -8.661 8.221 1.00 96.50 89 ASP A CA 1
ATOM 722 C C . ASP A 1 89 ? 3.303 -7.647 8.949 1.00 96.50 89 ASP A C 1
ATOM 724 O O . ASP A 1 89 ? 2.162 -7.416 8.541 1.00 96.50 89 ASP A O 1
ATOM 728 N N . GLU A 1 90 ? 3.802 -6.970 9.988 1.00 96.44 90 GLU A N 1
ATOM 729 C CA . GLU A 1 90 ? 2.981 -6.017 10.741 1.00 96.44 90 GLU A CA 1
ATOM 730 C C . GLU A 1 90 ? 2.713 -4.707 9.985 1.00 96.44 90 GLU A C 1
ATOM 732 O O . GLU A 1 90 ? 1.657 -4.097 10.176 1.00 96.44 90 GLU A O 1
ATOM 737 N N . GLU A 1 91 ? 3.628 -4.265 9.109 1.00 96.81 91 GLU A N 1
ATOM 738 C CA . GLU A 1 91 ? 3.373 -3.095 8.258 1.00 96.81 91 GLU A CA 1
ATOM 739 C C . GLU A 1 91 ? 2.299 -3.425 7.219 1.00 96.81 91 GLU A C 1
ATOM 741 O O . GLU A 1 91 ? 1.410 -2.607 6.986 1.00 96.81 91 GLU A O 1
ATOM 746 N N . LEU A 1 92 ? 2.339 -4.620 6.628 1.00 98.19 92 LEU A N 1
ATOM 747 C CA . LEU A 1 92 ? 1.349 -5.067 5.659 1.00 98.19 92 LEU A CA 1
ATOM 748 C C . LEU A 1 92 ? -0.044 -5.135 6.290 1.00 98.19 92 LEU A C 1
ATOM 750 O O . LEU A 1 92 ? -1.004 -4.643 5.698 1.00 98.19 92 LEU A O 1
ATOM 754 N N . GLU A 1 93 ? -0.168 -5.681 7.500 1.00 98.31 93 GLU A N 1
ATOM 755 C CA . GLU A 1 93 ? -1.445 -5.691 8.219 1.00 98.31 93 GLU A CA 1
ATOM 756 C C . GLU A 1 93 ? -1.961 -4.266 8.477 1.00 98.31 93 GLU A C 1
ATOM 758 O O . GLU A 1 93 ? -3.152 -3.997 8.296 1.00 98.31 93 GLU A O 1
ATOM 763 N N . HIS A 1 94 ? -1.082 -3.310 8.805 1.00 98.06 94 HIS A N 1
ATOM 764 C CA . HIS A 1 94 ? -1.484 -1.902 8.909 1.00 98.06 94 HIS A CA 1
ATOM 765 C C . HIS A 1 94 ? -1.993 -1.351 7.569 1.00 98.06 94 HIS A C 1
ATOM 767 O O . HIS A 1 94 ? -3.018 -0.671 7.536 1.00 98.06 94 HIS A O 1
ATOM 773 N N . MET A 1 95 ? -1.347 -1.683 6.449 1.00 98.31 95 MET A N 1
ATOM 774 C CA . MET A 1 95 ? -1.795 -1.255 5.114 1.00 98.31 95 MET A CA 1
ATOM 775 C C . MET A 1 95 ? -3.139 -1.888 4.722 1.00 98.31 95 MET A C 1
ATOM 777 O O . MET A 1 95 ? -4.003 -1.195 4.180 1.00 98.31 95 MET A O 1
ATOM 781 N N . LYS A 1 96 ? -3.376 -3.159 5.076 1.00 98.69 96 LYS A N 1
ATOM 782 C CA . LYS A 1 96 ? -4.682 -3.823 4.913 1.00 98.69 96 LYS A CA 1
ATOM 783 C C . LYS A 1 96 ? -5.776 -3.132 5.727 1.00 98.69 96 LYS A C 1
ATOM 785 O O . LYS A 1 96 ? -6.882 -2.945 5.220 1.00 98.69 96 LYS A O 1
ATOM 790 N N . ALA A 1 97 ? -5.479 -2.717 6.960 1.00 98.44 97 ALA A N 1
ATOM 791 C CA . ALA A 1 97 ? -6.420 -1.967 7.788 1.00 98.44 97 ALA A CA 1
ATOM 792 C C . ALA A 1 97 ? -6.757 -0.592 7.190 1.00 98.44 97 ALA A C 1
ATOM 794 O O . ALA A 1 97 ? -7.929 -0.220 7.159 1.00 98.44 97 ALA A O 1
ATOM 795 N N . LYS A 1 98 ? -5.763 0.126 6.646 1.00 98.38 98 LYS A N 1
ATOM 796 C CA . LYS A 1 98 ? -5.996 1.392 5.929 1.00 98.38 98 LYS A CA 1
ATOM 797 C C . LYS A 1 98 ? -6.924 1.201 4.740 1.00 9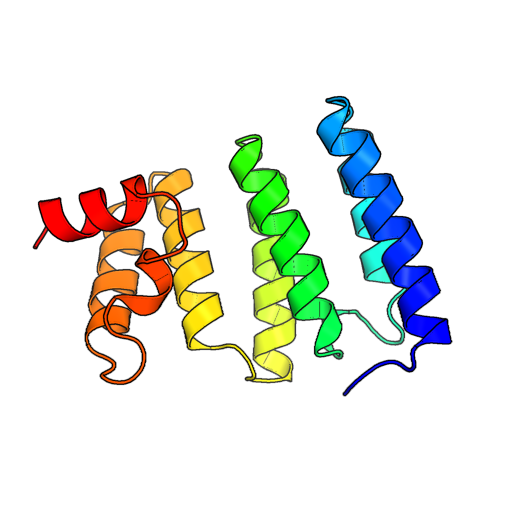8.38 98 LYS A C 1
ATOM 799 O O . LYS A 1 98 ? -7.917 1.907 4.636 1.00 98.38 98 LYS A O 1
ATOM 804 N N . TYR A 1 99 ? -6.641 0.223 3.881 1.00 98.69 99 TYR A N 1
ATOM 805 C CA . TYR A 1 99 ? -7.507 -0.060 2.738 1.00 98.69 99 TYR A CA 1
ATOM 806 C C . TYR A 1 99 ? -8.934 -0.401 3.179 1.00 98.69 99 TYR A C 1
ATOM 808 O O . TYR A 1 99 ? -9.885 0.157 2.646 1.00 98.69 99 TYR A O 1
ATOM 816 N N . ALA A 1 100 ? -9.091 -1.266 4.188 1.00 98.75 100 ALA A N 1
ATOM 817 C CA . ALA A 1 100 ? -10.403 -1.601 4.735 1.00 98.75 100 ALA A CA 1
ATOM 818 C C . ALA A 1 100 ? -11.146 -0.354 5.244 1.00 98.75 100 ALA A C 1
ATOM 820 O O . ALA A 1 100 ? -12.337 -0.212 4.988 1.00 98.75 100 ALA A O 1
ATOM 821 N N . TYR A 1 101 ? -10.450 0.566 5.915 1.00 98.56 101 TYR A N 1
ATOM 822 C CA . TYR A 1 101 ? -11.034 1.822 6.379 1.00 98.56 101 TYR A CA 1
ATOM 823 C C . TYR A 1 101 ? -11.520 2.696 5.215 1.00 98.56 101 TYR A C 1
ATOM 825 O O . TYR A 1 101 ? -12.679 3.105 5.212 1.00 98.56 101 TYR A O 1
ATOM 833 N N . GLU A 1 102 ? -10.668 2.936 4.213 1.00 98.38 102 GLU A N 1
ATOM 834 C CA . GLU A 1 102 ? -11.020 3.755 3.040 1.00 98.38 102 GLU A CA 1
ATOM 835 C C . GLU A 1 102 ? -12.123 3.109 2.187 1.00 98.38 102 GLU A C 1
ATOM 837 O O . GLU A 1 102 ? -12.949 3.805 1.605 1.00 98.38 102 GLU A O 1
ATOM 842 N N . ASN A 1 103 ? -12.189 1.774 2.160 1.00 98.06 103 ASN A N 1
ATOM 843 C CA . ASN A 1 103 ? -13.236 1.013 1.475 1.00 98.06 103 ASN A CA 1
ATOM 844 C C . ASN A 1 103 ? -14.550 0.911 2.283 1.00 98.06 103 ASN A C 1
ATOM 846 O O . ASN A 1 103 ? -15.483 0.227 1.869 1.00 98.06 103 ASN A O 1
ATOM 850 N N . GLY A 1 104 ? -14.639 1.543 3.460 1.00 98.12 104 GLY A N 1
ATOM 851 C CA . GLY A 1 104 ? -15.831 1.512 4.315 1.00 98.12 104 GLY A CA 1
ATOM 852 C C . GLY A 1 104 ? -16.019 0.223 5.129 1.00 98.12 104 GLY A C 1
ATOM 853 O O . GLY A 1 104 ? -16.994 0.099 5.870 1.00 98.12 104 GLY A O 1
ATOM 854 N N . GLU A 1 105 ? -15.075 -0.720 5.080 1.00 98.56 105 GLU A N 1
ATOM 855 C CA . GLU A 1 105 ? -15.037 -1.938 5.902 1.00 98.56 105 GLU A CA 1
ATOM 856 C C . GLU A 1 105 ? -14.527 -1.628 7.328 1.00 98.56 105 GLU A C 1
ATOM 858 O O . GLU A 1 105 ? -13.545 -2.197 7.815 1.00 98.56 105 GLU A O 1
ATOM 863 N N . LEU A 1 106 ? -15.196 -0.697 8.018 1.00 98.44 106 LEU A N 1
ATOM 864 C CA . LEU A 1 106 ? -14.722 -0.107 9.277 1.00 98.44 106 LEU A CA 1
ATOM 865 C C . LEU A 1 106 ? -14.502 -1.138 10.397 1.00 98.44 106 LEU A C 1
ATOM 867 O O . LEU A 1 106 ? -13.523 -1.043 11.138 1.00 98.44 106 LEU A O 1
ATOM 871 N N . ASP A 1 107 ? -15.375 -2.140 10.518 1.00 98.44 107 ASP A N 1
ATOM 872 C CA . ASP A 1 107 ? -15.241 -3.188 11.540 1.00 98.44 107 ASP A CA 1
ATOM 873 C C . ASP A 1 107 ? -13.979 -4.029 11.322 1.00 98.44 107 ASP A C 1
ATOM 875 O O . ASP A 1 107 ? -13.256 -4.347 12.267 1.00 98.44 107 ASP A O 1
ATOM 879 N N . LYS A 1 108 ? -13.665 -4.331 10.059 1.00 98.56 108 LYS A N 1
ATOM 880 C CA . LYS A 1 108 ? -12.459 -5.070 9.680 1.00 98.56 108 LYS A CA 1
ATOM 881 C C . LYS A 1 108 ? -11.205 -4.252 9.963 1.00 98.56 108 LYS A C 1
ATOM 883 O O . LYS A 1 108 ? -10.265 -4.779 10.555 1.00 98.56 108 LYS A O 1
ATOM 888 N N . ALA A 1 109 ? -11.204 -2.971 9.592 1.00 98.50 109 ALA A N 1
ATOM 889 C CA . ALA A 1 109 ? -10.099 -2.064 9.891 1.00 98.50 109 ALA A CA 1
ATOM 890 C C . ALA A 1 109 ? -9.826 -1.996 11.403 1.00 98.50 109 ALA A C 1
ATOM 892 O O . ALA A 1 109 ? -8.687 -2.164 11.846 1.00 98.50 109 ALA A O 1
ATOM 893 N N . PHE A 1 110 ? -10.885 -1.834 12.205 1.00 98.44 110 PHE A N 1
ATOM 894 C CA . PHE A 1 110 ? -10.781 -1.805 13.661 1.00 98.44 110 PHE A CA 1
ATOM 895 C C . PHE A 1 110 ? -10.213 -3.107 14.233 1.00 98.44 110 PHE A C 1
ATOM 897 O O . PHE A 1 110 ? -9.292 -3.057 15.048 1.00 98.44 110 PHE A O 1
ATOM 904 N N . GLU A 1 111 ? -10.714 -4.268 13.807 1.00 98.38 111 GLU A N 1
ATOM 905 C CA . GLU A 1 111 ? -10.239 -5.558 14.318 1.00 98.38 111 GLU A CA 1
ATOM 906 C C . GLU A 1 111 ? -8.766 -5.829 13.979 1.00 98.38 111 GLU A C 1
ATOM 908 O O . GLU A 1 111 ? -8.037 -6.363 14.821 1.00 98.38 111 GLU A O 1
ATOM 913 N N . ILE A 1 112 ? -8.290 -5.423 12.798 1.00 98.31 112 ILE A N 1
ATOM 914 C CA . ILE A 1 112 ? -6.867 -5.538 12.445 1.00 98.31 112 ILE A CA 1
ATOM 915 C C . ILE A 1 112 ? -6.024 -4.632 13.351 1.00 98.31 112 ILE A C 1
ATOM 917 O O . ILE A 1 112 ? -5.104 -5.107 14.024 1.00 98.31 112 ILE A O 1
ATOM 921 N N . TRP A 1 113 ? -6.366 -3.345 13.457 1.00 98.19 113 TRP A N 1
ATOM 922 C CA . TRP A 1 113 ? -5.621 -2.415 14.310 1.00 98.19 113 TRP A CA 1
ATOM 923 C C . TRP A 1 113 ? -5.638 -2.811 15.785 1.00 98.19 113 TRP A C 1
ATOM 925 O O . TRP A 1 113 ? -4.607 -2.745 16.455 1.00 98.19 113 TRP A O 1
ATOM 935 N N . ARG A 1 114 ? -6.772 -3.305 16.292 1.00 97.19 114 ARG A N 1
ATOM 936 C CA . ARG A 1 114 ? -6.912 -3.819 17.660 1.00 97.19 114 ARG A CA 1
ATOM 937 C C . ARG A 1 114 ? -5.940 -4.960 17.950 1.00 97.19 114 ARG A C 1
ATOM 939 O O . ARG A 1 114 ? -5.478 -5.085 19.087 1.00 97.19 114 ARG A O 1
ATOM 946 N N . LYS A 1 115 ? -5.646 -5.808 16.961 1.00 97.25 115 LYS A N 1
ATOM 947 C CA . LYS A 1 115 ? -4.636 -6.867 17.085 1.00 97.25 115 LYS A CA 1
ATOM 948 C C . LYS A 1 115 ? -3.227 -6.279 17.043 1.00 97.25 115 LYS A C 1
ATOM 950 O O . LYS A 1 115 ? -2.442 -6.576 17.941 1.00 97.25 115 LYS A O 1
ATOM 955 N N . LEU A 1 116 ? -2.939 -5.401 16.080 1.00 96.44 116 LEU A N 1
ATOM 956 C CA . LEU A 1 116 ? -1.613 -4.796 15.910 1.00 96.44 116 LEU A CA 1
ATOM 957 C C . LEU A 1 116 ? -1.146 -4.024 17.147 1.00 96.44 116 LEU A C 1
ATOM 959 O O . LEU A 1 116 ? -0.029 -4.240 17.612 1.00 96.44 116 LEU A O 1
ATOM 963 N N . VAL A 1 117 ? -2.000 -3.192 17.753 1.00 95.81 117 VAL A N 1
ATOM 964 C CA . VAL A 1 117 ? -1.581 -2.378 18.911 1.00 95.81 117 VAL A CA 1
ATOM 965 C C . VAL A 1 117 ? -1.251 -3.197 20.163 1.00 95.81 117 VAL A C 1
ATOM 967 O O . VAL A 1 117 ? -0.635 -2.678 21.093 1.00 95.81 117 VAL A O 1
ATOM 970 N N . LYS A 1 118 ? -1.674 -4.467 20.225 1.00 95.94 118 LYS A N 1
ATOM 971 C CA . LYS A 1 118 ? -1.335 -5.375 21.332 1.00 95.94 118 LYS A CA 1
ATOM 972 C C . LYS A 1 118 ? 0.082 -5.933 21.206 1.00 95.94 118 LYS A C 1
ATOM 974 O O . LYS A 1 118 ? 0.630 -6.407 22.200 1.00 95.94 118 LYS A O 1
ATOM 979 N N . ILE A 1 119 ? 0.687 -5.870 20.019 1.00 95.50 119 ILE A N 1
ATOM 980 C CA . ILE A 1 119 ? 2.076 -6.271 19.804 1.00 95.50 119 ILE A CA 1
ATOM 981 C C . ILE A 1 119 ? 2.964 -5.195 20.431 1.00 95.50 119 ILE A C 1
ATOM 983 O O . ILE A 1 119 ? 3.017 -4.067 19.950 1.00 95.50 119 ILE A O 1
ATOM 987 N N . LYS A 1 120 ? 3.676 -5.533 21.513 1.00 90.88 120 LYS A N 1
ATOM 988 C CA . LYS A 1 120 ? 4.443 -4.565 22.324 1.00 90.88 120 LYS A CA 1
ATOM 989 C C . LYS A 1 120 ? 5.434 -3.727 21.502 1.00 90.88 120 LYS A C 1
ATOM 991 O O . LYS A 1 120 ? 5.585 -2.542 21.776 1.00 90.88 120 LYS A O 1
ATOM 996 N N . ALA A 1 121 ? 6.098 -4.339 20.518 1.00 90.00 121 ALA A N 1
ATOM 997 C CA . ALA A 1 121 ? 7.069 -3.670 19.648 1.00 90.00 121 ALA A CA 1
ATOM 998 C C . ALA A 1 121 ? 6.425 -2.730 18.609 1.00 90.00 121 ALA A C 1
ATOM 1000 O O . ALA A 1 121 ? 7.079 -1.803 18.136 1.00 90.00 121 ALA A O 1
ATOM 1001 N N . VAL A 1 122 ? 5.151 -2.958 18.272 1.00 90.94 122 VAL A N 1
ATOM 1002 C CA . VAL A 1 122 ? 4.380 -2.134 17.335 1.00 90.94 122 VAL A CA 1
ATOM 1003 C C . VAL A 1 122 ? 3.643 -1.038 18.096 1.00 90.94 122 VAL A C 1
ATOM 1005 O O . VAL A 1 122 ? 3.876 0.143 17.851 1.00 90.94 122 VAL A O 1
ATOM 1008 N N . SER A 1 123 ? 2.797 -1.405 19.065 1.00 91.75 123 SER A N 1
ATOM 1009 C CA . SER A 1 123 ? 1.962 -0.465 19.818 1.00 91.75 123 SER A CA 1
ATOM 1010 C C . SER A 1 123 ? 1.237 0.496 18.856 1.00 91.75 123 SER A C 1
ATOM 1012 O O . SER A 1 123 ? 0.601 0.050 17.906 1.00 91.75 123 SER A O 1
ATOM 1014 N N . TYR A 1 124 ? 1.349 1.809 19.047 1.00 93.12 124 TYR A N 1
ATOM 1015 C CA . TYR A 1 124 ? 0.772 2.818 18.155 1.00 93.12 124 TYR A CA 1
ATOM 1016 C C . TYR A 1 124 ? 1.720 3.302 17.046 1.00 93.12 124 TYR A C 1
ATOM 1018 O O . TYR A 1 124 ? 1.356 4.220 16.316 1.00 93.12 124 TYR A O 1
ATOM 1026 N N . ARG A 1 125 ? 2.902 2.692 16.873 1.00 94.31 125 ARG A N 1
ATOM 1027 C CA . ARG A 1 125 ? 3.971 3.196 15.991 1.00 94.31 125 ARG A CA 1
ATOM 1028 C C . ARG A 1 125 ? 3.510 3.456 14.557 1.00 94.31 125 ARG A C 1
ATOM 1030 O O . ARG A 1 125 ? 3.905 4.460 13.972 1.00 94.31 125 ARG A O 1
ATOM 1037 N N . TYR A 1 126 ? 2.682 2.579 13.988 1.00 93.94 126 TYR A N 1
ATOM 1038 C CA . TYR A 1 126 ? 2.188 2.759 12.618 1.00 93.94 126 TYR A CA 1
ATOM 1039 C C . TYR A 1 126 ? 1.177 3.898 12.472 1.00 93.94 126 TYR A C 1
ATOM 1041 O O . TYR A 1 126 ? 1.014 4.411 11.374 1.00 93.94 126 TYR A O 1
ATOM 1049 N N . PHE A 1 127 ? 0.545 4.338 13.560 1.00 94.62 127 PHE A N 1
ATOM 1050 C CA . PHE A 1 127 ? -0.312 5.520 13.549 1.00 94.62 127 PHE A CA 1
ATOM 1051 C C . PHE A 1 127 ? 0.465 6.830 13.692 1.00 94.62 127 PHE A C 1
ATOM 1053 O O . PHE A 1 127 ? -0.041 7.873 13.299 1.00 94.62 127 PHE A O 1
ATOM 1060 N N . ASP A 1 128 ? 1.652 6.812 14.302 1.00 90.12 128 ASP A N 1
ATOM 1061 C CA . ASP A 1 128 ? 2.335 8.045 14.716 1.00 90.12 128 ASP A CA 1
ATOM 1062 C C . ASP A 1 128 ? 2.860 8.884 13.538 1.00 90.12 128 ASP A C 1
ATOM 1064 O O . ASP A 1 128 ? 3.017 10.091 13.685 1.00 90.12 128 ASP A O 1
ATOM 1068 N N . ASN A 1 129 ? 3.078 8.264 12.373 1.00 85.00 129 ASN A N 1
ATOM 1069 C CA . ASN A 1 129 ? 3.535 8.927 11.142 1.00 85.00 129 ASN A CA 1
ATOM 1070 C C . A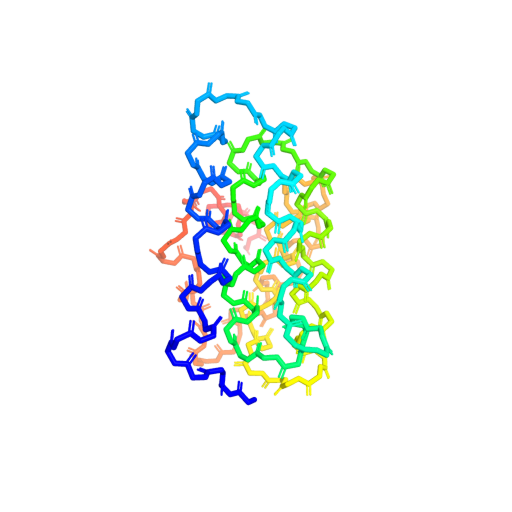SN A 1 129 ? 2.534 8.782 9.980 1.00 85.00 129 ASN A C 1
ATOM 1072 O O . ASN A 1 129 ? 2.928 8.858 8.815 1.00 85.00 129 ASN A O 1
ATOM 1076 N N . ASP A 1 130 ? 1.271 8.488 10.281 1.00 92.88 130 ASP A N 1
ATOM 1077 C CA . ASP A 1 130 ? 0.214 8.317 9.280 1.00 92.88 130 ASP A CA 1
ATOM 1078 C C . ASP A 1 130 ? -0.829 9.434 9.394 1.00 92.88 130 ASP A C 1
ATOM 1080 O O . ASP A 1 130 ? -0.745 10.289 10.277 1.00 92.88 130 ASP A O 1
ATOM 1084 N N . ASP A 1 131 ? -1.820 9.423 8.504 1.00 95.06 131 ASP A N 1
ATOM 1085 C CA . ASP A 1 131 ? -2.955 10.337 8.600 1.00 95.06 131 ASP A CA 1
ATOM 1086 C C . ASP A 1 131 ? -3.643 10.185 9.979 1.00 95.06 131 ASP A C 1
ATOM 1088 O O . ASP A 1 131 ? -4.036 9.066 10.352 1.00 95.06 131 ASP A O 1
ATOM 1092 N N . PRO A 1 132 ? -3.804 11.281 10.753 1.00 96.75 132 PRO A N 1
ATOM 1093 C CA . PRO A 1 132 ? -4.422 11.247 12.075 1.00 96.75 132 PRO A CA 1
ATOM 1094 C C . PRO A 1 132 ? -5.792 10.565 12.110 1.00 96.75 132 PRO A C 1
ATOM 1096 O O . PRO A 1 132 ? -6.119 9.936 13.123 1.00 96.75 132 PRO A O 1
ATOM 1099 N N . LYS A 1 133 ? -6.556 10.607 11.005 1.00 97.00 133 LYS A N 1
ATOM 1100 C CA . LYS A 1 133 ? -7.909 10.036 10.927 1.00 97.00 133 LYS A CA 1
ATOM 1101 C C . LYS A 1 133 ? -7.957 8.560 11.326 1.00 97.00 133 LYS A C 1
ATOM 1103 O O . LYS A 1 133 ? -8.894 8.132 11.999 1.00 97.00 133 LYS A O 1
ATOM 1108 N N . TYR A 1 134 ? -6.924 7.780 10.995 1.00 97.62 134 TYR A N 1
ATOM 1109 C CA . TYR A 1 134 ? -6.872 6.356 11.338 1.00 97.62 134 TYR A CA 1
ATOM 1110 C C . TYR A 1 134 ? -6.730 6.141 12.850 1.00 97.62 134 TYR A C 1
ATOM 1112 O O . TYR A 1 134 ? -7.398 5.286 13.438 1.00 97.62 134 TYR A O 1
ATOM 1120 N N . LYS A 1 135 ? -5.878 6.942 13.504 1.00 97.06 135 LYS A N 1
ATOM 1121 C CA . LYS A 1 135 ? -5.658 6.872 14.956 1.00 97.06 135 LYS A CA 1
ATOM 1122 C C . LYS A 1 135 ? -6.890 7.342 15.719 1.00 97.06 135 LYS A C 1
ATOM 1124 O O . LYS A 1 135 ? -7.236 6.757 16.746 1.00 97.06 135 LYS A O 1
ATOM 1129 N N . GLU A 1 136 ? -7.529 8.400 15.233 1.00 97.44 136 GLU A N 1
ATOM 1130 C CA . GLU A 1 136 ? -8.761 8.950 15.796 1.00 97.44 136 GLU A CA 1
ATOM 1131 C C . GLU A 1 136 ? -9.908 7.946 15.702 1.00 97.44 136 GLU A C 1
ATOM 1133 O O . GLU A 1 136 ? -10.554 7.669 16.713 1.00 97.44 136 GLU A O 1
ATOM 1138 N N . PHE A 1 137 ? -10.090 7.317 14.539 1.00 97.81 137 PHE A N 1
ATOM 1139 C CA . PHE A 1 137 ? -11.051 6.233 14.362 1.00 97.81 137 PHE A CA 1
ATOM 1140 C C . PHE A 1 137 ? -10.787 5.055 15.306 1.00 97.81 137 PHE A C 1
ATOM 1142 O O . PHE A 1 137 ? -11.699 4.582 15.981 1.00 97.81 137 PHE A O 1
ATOM 1149 N N . TYR A 1 138 ? -9.540 4.582 15.394 1.00 97.38 138 TYR A N 1
ATOM 1150 C CA . TYR A 1 138 ? -9.218 3.468 16.285 1.00 97.38 138 TYR A CA 1
ATOM 1151 C C . TYR A 1 138 ? -9.545 3.804 17.750 1.00 97.38 138 TYR A C 1
ATOM 1153 O O . TYR A 1 138 ? -10.104 2.981 18.476 1.00 97.38 138 TYR A O 1
ATOM 1161 N N . LYS A 1 139 ? -9.226 5.029 18.187 1.00 96.12 139 LYS A N 1
ATOM 1162 C CA . LYS A 1 139 ? -9.504 5.496 19.549 1.00 96.12 139 LYS A CA 1
ATOM 1163 C C . LYS A 1 139 ? -10.989 5.720 19.826 1.00 96.12 139 LYS A C 1
ATOM 1165 O O . LYS A 1 139 ? -11.386 5.528 20.967 1.00 96.12 139 LYS A O 1
ATOM 1170 N N . SER A 1 140 ? -11.793 6.115 18.838 1.00 96.56 140 SER A N 1
ATOM 1171 C CA . SER A 1 140 ? -13.226 6.373 19.043 1.00 96.56 140 SER A CA 1
ATOM 1172 C C . SER A 1 140 ? -14.050 5.102 19.277 1.00 96.56 140 SER A C 1
ATOM 1174 O O . SER A 1 140 ? -15.156 5.182 19.805 1.00 96.56 140 SER A O 1
ATOM 1176 N N . ARG A 1 141 ? -13.509 3.933 18.911 1.00 93.19 141 ARG A N 1
ATOM 1177 C CA . ARG A 1 141 ? -14.134 2.612 19.095 1.00 93.19 141 ARG A CA 1
ATOM 1178 C C . ARG A 1 141 ? -13.572 1.795 20.262 1.00 93.19 141 ARG A C 1
ATOM 1180 O O . ARG A 1 141 ? -14.030 0.675 20.488 1.00 93.19 141 ARG A O 1
ATOM 1187 N N . LYS A 1 142 ? -12.555 2.311 20.950 1.00 78.19 142 LYS A N 1
ATOM 1188 C CA . LYS A 1 142 ? -11.929 1.665 22.107 1.00 78.19 142 LYS A CA 1
ATOM 1189 C C . LYS A 1 142 ? -12.689 1.991 23.387 1.00 78.19 142 LYS A C 1
ATOM 1191 O O . LYS A 1 142 ? -12.838 1.054 24.201 1.00 78.19 142 LYS A O 1
#

pLDDT: mean 95.72, std 3.67, range [78.19, 98.81]